Protein AF-S4P0H0-F1 (afdb_monomer_lite)

Sequence (74 aa):
SSEPYVYIKQIQDLSEQSKVGRVFKVKGQILKLLSKLLVSKEAWTLKCTIVDGTGCLDVDFTSDVLSKLVGFTP

Foldseek 3Di:
DDDPFDAPLVQVPDDPVVNPPDDGGADWDFPFWPDDFDDDPAFTWTWTWIHRPNDIDIDIDGRVVVCVVVVHHD

Organism: NCBI:txid116150

pLDDT: mean 93.55, std 7.19, range [50.28, 98.44]

Radius of gyration: 14.27 Å; chains: 1; bounding box: 33×26×32 Å

Secondary structure (DSSP, 8-state):
---SSB-HHHHHTS-HHHHTT----B--EEEEESS--EE-SS-EE-EEEEE-SS-EEEEEPPHHHHHHHHT---

InterPro domains:
  IPR032199 RecQ-mediated genome instability protein 1, C-terminal OB-fold domain [PF16099] (2-74)

Structure (mmCIF, N/CA/C/O backbone):
data_AF-S4P0H0-F1
#
_entry.id   AF-S4P0H0-F1
#
loop_
_atom_site.group_PDB
_atom_site.id
_atom_site.type_symbol
_atom_site.label_atom_id
_atom_site.label_alt_id
_atom_site.label_comp_id
_atom_site.label_asym_id
_atom_site.label_entity_id
_atom_site.label_seq_id
_atom_site.pdbx_PDB_ins_code
_atom_site.Cartn_x
_atom_site.Cartn_y
_atom_site.Cartn_z
_atom_site.occupancy
_atom_site.B_iso_or_equiv
_atom_site.auth_seq_id
_atom_site.auth_comp_id
_atom_site.auth_asym_id
_atom_site.auth_atom_id
_atom_site.pdbx_PDB_model_num
ATOM 1 N N . SER A 1 1 ? -9.189 -17.817 18.904 1.00 50.28 1 SER A N 1
ATOM 2 C CA . SER A 1 1 ? -8.450 -17.798 17.629 1.00 50.28 1 SER A CA 1
ATOM 3 C C . SER A 1 1 ? -8.090 -16.354 17.346 1.00 50.28 1 SER A C 1
ATOM 5 O O . SER A 1 1 ? -9.009 -15.547 17.307 1.00 50.28 1 SER A O 1
ATOM 7 N N . SER A 1 2 ? -6.809 -15.984 17.279 1.00 65.81 2 SER A N 1
ATOM 8 C CA . SER A 1 2 ? -6.425 -14.627 16.862 1.00 65.81 2 SER A CA 1
ATOM 9 C C . SER A 1 2 ? -6.589 -14.511 15.349 1.00 65.81 2 SER A C 1
ATOM 11 O O . SER A 1 2 ? -6.146 -15.403 14.624 1.00 65.81 2 SER A O 1
ATOM 13 N N . GLU A 1 3 ? -7.225 -13.444 14.869 1.00 74.19 3 GLU A N 1
ATOM 14 C CA . GLU A 1 3 ? -7.365 -13.222 13.429 1.00 74.19 3 GLU A CA 1
ATOM 15 C C . GLU A 1 3 ? -5.979 -13.116 12.758 1.00 74.19 3 GLU A C 1
ATOM 17 O O . GLU A 1 3 ? -5.048 -12.553 13.339 1.00 74.19 3 GLU A O 1
ATOM 22 N N . PRO A 1 4 ? -5.797 -13.665 11.541 1.00 89.94 4 PRO A N 1
ATOM 23 C CA . PRO A 1 4 ? -4.495 -13.701 10.869 1.00 89.94 4 PRO A CA 1
ATOM 24 C C . PRO A 1 4 ? -4.060 -12.345 10.276 1.00 89.94 4 PRO A C 1
ATOM 26 O O . PRO A 1 4 ? -3.006 -12.273 9.634 1.00 89.94 4 PRO A O 1
ATOM 29 N N . TYR A 1 5 ? -4.878 -11.304 10.439 1.00 94.12 5 TYR A N 1
ATOM 30 C CA . TYR A 1 5 ? -4.678 -9.927 9.994 1.00 94.12 5 TYR A CA 1
ATOM 31 C C . TYR A 1 5 ? -5.518 -8.973 10.863 1.00 94.12 5 TYR A C 1
ATOM 33 O O . TYR A 1 5 ? -6.382 -9.420 11.611 1.00 94.12 5 TYR A O 1
ATOM 41 N N . VAL A 1 6 ? -5.262 -7.670 10.750 1.00 96.38 6 VAL A N 1
ATOM 42 C CA . VAL A 1 6 ? -6.061 -6.583 11.341 1.00 96.38 6 VAL A CA 1
ATOM 43 C C . VAL A 1 6 ? -6.697 -5.730 10.243 1.00 96.38 6 VAL A C 1
ATOM 45 O O . VAL A 1 6 ? -6.325 -5.847 9.070 1.00 96.38 6 VAL A O 1
ATOM 48 N N . TYR A 1 7 ? -7.621 -4.852 10.630 1.00 97.19 7 TYR A N 1
ATOM 49 C CA . TYR A 1 7 ? -8.327 -3.959 9.714 1.00 97.19 7 TYR A CA 1
ATOM 50 C C . TYR A 1 7 ? -7.694 -2.560 9.661 1.00 97.19 7 TYR A C 1
ATOM 52 O O . TYR A 1 7 ? -7.280 -2.012 10.685 1.00 97.19 7 TYR A O 1
ATOM 60 N N . ILE A 1 8 ? -7.667 -1.934 8.482 1.00 97.69 8 ILE A N 1
ATOM 61 C CA . ILE A 1 8 ? -7.138 -0.577 8.262 1.00 97.69 8 ILE A CA 1
ATOM 62 C C . ILE A 1 8 ? -7.839 0.424 9.174 1.00 97.69 8 ILE A C 1
ATOM 64 O O . ILE A 1 8 ? -7.174 1.278 9.759 1.00 97.69 8 ILE A O 1
ATOM 68 N N . LYS A 1 9 ? -9.158 0.293 9.354 1.00 97.75 9 LYS A N 1
ATOM 69 C CA . LYS A 1 9 ? -9.911 1.172 10.250 1.00 97.75 9 LYS A CA 1
ATOM 70 C C . LYS A 1 9 ? -9.374 1.130 11.686 1.00 97.75 9 LYS A C 1
ATOM 72 O O . LYS A 1 9 ? -9.156 2.178 12.282 1.00 97.75 9 LYS A O 1
ATOM 77 N N . GLN A 1 10 ? -9.058 -0.063 12.197 1.00 96.12 10 GLN A N 1
ATOM 78 C CA . GLN A 1 10 ? -8.473 -0.227 13.533 1.00 96.12 10 GLN A CA 1
ATOM 79 C C . GLN A 1 10 ? -7.094 0.425 13.631 1.00 96.12 10 GLN A C 1
ATOM 81 O O . GLN A 1 10 ? -6.787 1.034 14.648 1.00 96.12 10 GLN A O 1
ATOM 86 N N . ILE A 1 11 ? -6.272 0.321 12.580 1.00 96.69 11 ILE A N 1
ATOM 87 C CA . ILE A 1 11 ? -4.968 0.993 12.533 1.00 96.69 11 ILE A CA 1
ATOM 88 C C . ILE A 1 11 ? -5.171 2.507 12.596 1.00 96.69 11 ILE A C 1
ATOM 90 O O . ILE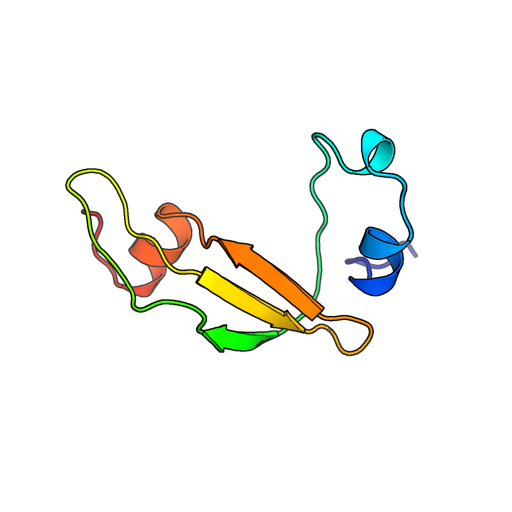 A 1 11 ? -4.497 3.172 13.372 1.00 96.69 11 ILE A O 1
ATOM 94 N N . GLN A 1 12 ? -6.099 3.057 11.811 1.00 96.44 12 GLN A N 1
ATOM 95 C CA . GLN A 1 12 ? -6.376 4.495 11.769 1.00 96.44 12 GLN A CA 1
ATOM 96 C C . GLN A 1 12 ? -6.855 5.048 13.111 1.00 96.44 12 GLN A C 1
ATOM 98 O O . GLN A 1 12 ? -6.450 6.152 13.472 1.00 96.44 12 GLN A O 1
ATOM 103 N N . ASP A 1 13 ? -7.641 4.266 13.850 1.00 96.69 13 ASP A N 1
ATOM 104 C CA . ASP A 1 13 ? -8.176 4.637 15.161 1.00 96.69 13 ASP A CA 1
ATOM 105 C C . ASP A 1 13 ? -7.108 4.598 16.284 1.00 96.69 13 ASP A C 1
ATOM 107 O O . ASP A 1 13 ? -7.349 5.100 17.383 1.00 96.69 13 ASP A O 1
ATOM 111 N N . LEU A 1 14 ? -5.907 4.051 16.031 1.00 96.44 14 LEU A N 1
ATOM 112 C CA . LEU A 1 14 ? -4.773 4.140 16.960 1.00 96.44 14 LEU A CA 1
ATOM 113 C C . LEU A 1 14 ? -4.192 5.561 17.018 1.00 96.44 14 LEU A C 1
ATOM 115 O O . LEU A 1 14 ? -4.146 6.281 16.019 1.00 96.44 14 LEU A O 1
ATOM 119 N N . SER A 1 15 ? -3.628 5.927 18.172 1.00 96.94 15 SER A N 1
ATOM 120 C CA . SER A 1 15 ? -2.794 7.128 18.283 1.00 96.94 15 SER A CA 1
ATOM 121 C C . SER A 1 15 ? -1.489 6.979 17.494 1.00 96.94 15 SER A C 1
ATOM 123 O O . SER A 1 15 ? -0.965 5.873 17.356 1.00 96.94 15 SER A O 1
ATOM 125 N N . GLU A 1 16 ? -0.909 8.089 17.029 1.00 93.69 16 GLU A N 1
ATOM 126 C CA . GLU A 1 16 ? 0.354 8.069 16.271 1.00 93.69 16 GLU A CA 1
ATOM 127 C C . GLU A 1 16 ? 1.492 7.380 17.035 1.00 93.69 16 GLU A C 1
ATOM 129 O O . GLU A 1 16 ? 2.173 6.514 16.491 1.00 93.69 16 GLU A O 1
ATOM 134 N N . GLN A 1 17 ? 1.633 7.652 18.336 1.00 95.81 17 GLN A N 1
ATOM 135 C CA . GLN A 1 17 ? 2.614 6.971 19.193 1.00 95.81 17 GLN A CA 1
ATOM 136 C C . GLN A 1 17 ? 2.416 5.453 19.254 1.00 95.81 17 GLN A C 1
ATOM 138 O O . GLN A 1 17 ? 3.386 4.717 19.409 1.00 95.81 17 GLN A O 1
ATOM 143 N N . SER A 1 18 ? 1.183 4.970 19.088 1.00 94.12 18 SER A N 1
ATOM 144 C CA . SER A 1 18 ? 0.885 3.535 19.045 1.00 94.12 18 SER A CA 1
ATOM 145 C C . SER A 1 18 ? 1.150 2.903 17.674 1.00 94.12 18 SER A C 1
ATOM 147 O O . SER A 1 18 ? 1.163 1.674 17.580 1.00 94.12 18 SER A O 1
ATOM 149 N N . LYS A 1 19 ? 1.334 3.708 16.618 1.00 93.69 19 LYS A N 1
ATOM 150 C CA . LYS A 1 19 ? 1.638 3.257 15.248 1.00 93.69 19 LYS A CA 1
ATOM 151 C C . LYS A 1 19 ? 3.141 3.190 14.982 1.00 93.69 19 LYS A C 1
ATOM 153 O O . LYS A 1 19 ? 3.588 2.292 14.271 1.00 93.69 19 LYS A O 1
ATOM 158 N N . VAL A 1 20 ? 3.916 4.127 15.533 1.00 94.12 20 VAL A N 1
ATOM 159 C CA . VAL A 1 20 ? 5.358 4.254 15.263 1.00 94.12 20 VAL A CA 1
ATOM 160 C C . VAL A 1 20 ? 6.096 2.946 15.561 1.00 94.12 20 VAL A C 1
ATOM 162 O O . VAL A 1 20 ? 5.974 2.372 16.641 1.00 94.12 20 VAL A O 1
ATOM 165 N N . GLY A 1 21 ? 6.866 2.469 14.578 1.00 94.25 21 GLY A N 1
ATOM 166 C CA . GLY A 1 21 ? 7.679 1.254 14.689 1.00 94.25 21 GLY A CA 1
ATOM 167 C C . GLY A 1 21 ? 6.891 -0.060 14.698 1.00 94.25 21 GLY A C 1
ATOM 168 O O . GLY A 1 21 ? 7.497 -1.120 14.851 1.00 94.25 21 GLY A O 1
ATOM 169 N N . ARG A 1 22 ? 5.561 -0.028 14.530 1.00 95.12 22 ARG A N 1
ATOM 170 C CA . ARG A 1 22 ? 4.744 -1.243 14.443 1.00 95.12 22 ARG A CA 1
ATOM 171 C C . ARG A 1 22 ? 4.566 -1.710 13.006 1.00 95.12 22 ARG A C 1
ATOM 173 O O . ARG A 1 22 ? 4.418 -0.918 12.082 1.00 95.12 22 ARG A O 1
ATOM 180 N N . VAL A 1 23 ? 4.510 -3.029 12.855 1.00 95.25 23 VAL A N 1
ATOM 181 C CA . VAL A 1 23 ? 4.182 -3.702 11.598 1.00 95.25 23 VAL A CA 1
ATOM 182 C C . VAL A 1 23 ? 2.800 -4.323 11.735 1.00 95.25 23 VAL A C 1
ATOM 184 O O . VAL A 1 23 ? 2.544 -5.085 12.667 1.00 95.25 23 VAL A O 1
ATOM 187 N N . PHE A 1 24 ? 1.917 -4.009 10.791 1.00 95.31 24 PHE A N 1
ATOM 188 C CA . PHE A 1 24 ? 0.569 -4.558 10.728 1.00 95.31 24 PHE A CA 1
ATOM 189 C C . PHE A 1 24 ? 0.439 -5.476 9.520 1.00 95.31 24 PHE A C 1
ATOM 191 O O . PHE A 1 24 ? 0.934 -5.174 8.435 1.00 95.31 24 PHE A O 1
ATOM 198 N N . LYS A 1 25 ? -0.265 -6.593 9.701 1.00 96.62 25 LYS A N 1
ATOM 199 C CA . LYS A 1 25 ? -0.654 -7.476 8.605 1.00 96.62 25 LYS A CA 1
ATOM 200 C C . LYS A 1 25 ? -2.112 -7.213 8.271 1.00 96.62 25 LYS A C 1
ATOM 202 O O . LYS A 1 25 ? -2.964 -7.366 9.137 1.00 96.62 25 LYS A O 1
ATOM 207 N N . VAL A 1 26 ? -2.386 -6.836 7.028 1.00 96.50 26 VAL A N 1
ATOM 208 C CA . VAL A 1 26 ? -3.727 -6.499 6.533 1.00 96.50 26 VAL A CA 1
ATOM 209 C C . VAL A 1 26 ? -4.039 -7.377 5.326 1.00 96.50 26 VAL A C 1
ATOM 211 O O . VAL A 1 26 ? -3.151 -7.670 4.523 1.00 96.50 26 VAL A O 1
ATOM 214 N N . LYS A 1 27 ? -5.297 -7.799 5.186 1.00 96.88 27 LYS A N 1
ATOM 215 C CA . LYS A 1 27 ? -5.801 -8.445 3.971 1.00 96.88 27 LYS A CA 1
ATOM 216 C C . LYS A 1 27 ? -6.565 -7.411 3.149 1.00 96.88 27 LYS A C 1
ATOM 218 O O . LYS A 1 27 ? -7.653 -7.015 3.538 1.00 96.88 27 LYS A O 1
ATOM 223 N N . GLY A 1 28 ? -6.010 -6.992 2.019 1.00 95.88 28 GLY A N 1
ATOM 224 C CA . GLY A 1 28 ? -6.622 -5.967 1.176 1.00 95.88 28 GLY A CA 1
ATOM 225 C C . GLY A 1 28 ? -6.225 -6.091 -0.288 1.00 95.88 28 GLY A C 1
ATOM 226 O O . GLY A 1 28 ? -5.578 -7.056 -0.695 1.00 95.88 28 GLY A O 1
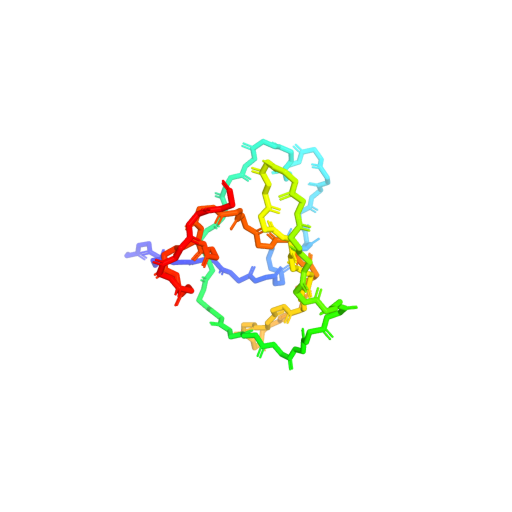ATOM 227 N N . GLN A 1 29 ? -6.624 -5.095 -1.070 1.00 97.38 29 GLN A N 1
ATOM 228 C CA . GLN A 1 29 ? -6.329 -4.969 -2.494 1.00 97.38 29 GLN A CA 1
ATOM 229 C C . GLN A 1 29 ? -5.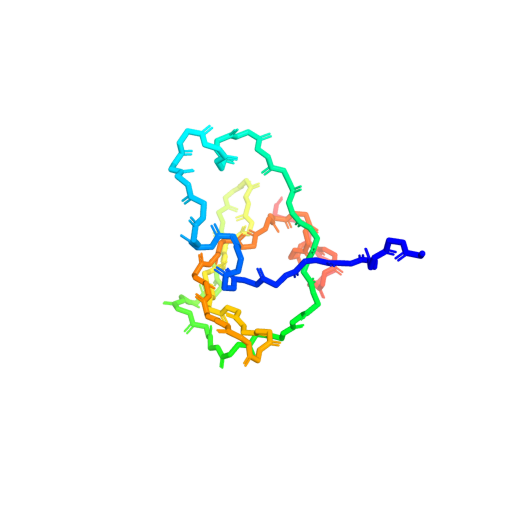878 -3.545 -2.827 1.00 97.38 29 GLN A C 1
ATOM 231 O O . GLN A 1 29 ? -6.164 -2.603 -2.085 1.00 97.38 29 GLN A O 1
ATOM 236 N N . ILE A 1 30 ? -5.185 -3.380 -3.953 1.00 97.50 30 ILE A N 1
ATOM 237 C CA . ILE A 1 30 ? -4.838 -2.055 -4.474 1.00 97.50 30 ILE A CA 1
ATOM 238 C C . ILE A 1 30 ? -6.109 -1.424 -5.043 1.00 97.50 30 ILE A C 1
ATOM 240 O O . ILE A 1 30 ? -6.727 -1.983 -5.945 1.00 97.50 30 ILE A O 1
ATOM 244 N N . LEU A 1 31 ? -6.489 -0.258 -4.523 1.00 97.88 31 LEU A N 1
ATOM 245 C CA . LEU A 1 31 ? -7.635 0.507 -5.012 1.00 97.88 31 LEU A CA 1
ATOM 246 C C . LEU A 1 31 ? -7.256 1.362 -6.225 1.00 97.88 31 LEU A C 1
ATOM 248 O O . LEU A 1 31 ? -7.966 1.376 -7.227 1.00 97.88 31 LEU A O 1
ATOM 252 N N . LYS A 1 32 ? -6.147 2.103 -6.127 1.00 97.56 32 LYS A N 1
ATOM 253 C CA . LYS A 1 32 ? -5.639 2.961 -7.206 1.00 97.56 32 LYS A CA 1
ATOM 254 C C . LYS A 1 32 ? -4.144 3.216 -7.060 1.00 97.56 32 LYS A C 1
ATOM 256 O O . LYS A 1 32 ? -3.615 3.221 -5.950 1.00 97.56 32 LYS A O 1
ATOM 261 N N . LEU A 1 33 ? -3.481 3.485 -8.180 1.00 97.94 33 LEU A N 1
ATOM 262 C CA . LEU A 1 33 ? -2.108 3.985 -8.193 1.00 97.94 33 LEU A CA 1
ATOM 263 C C . LEU A 1 33 ? -2.115 5.509 -8.033 1.00 97.94 33 LEU A C 1
ATOM 265 O O . LEU A 1 33 ? -2.936 6.199 -8.635 1.00 97.94 33 LEU A O 1
ATOM 269 N N . LEU A 1 34 ? -1.204 6.024 -7.211 1.00 97.75 34 LEU A N 1
ATOM 270 C CA . LEU A 1 34 ? -1.035 7.455 -6.937 1.00 97.75 34 LEU A CA 1
ATOM 271 C C . LEU A 1 34 ? 0.153 8.046 -7.701 1.00 97.75 34 LEU A C 1
ATOM 273 O O . LEU A 1 34 ? 0.243 9.259 -7.874 1.00 97.75 34 LEU A O 1
ATOM 277 N N . SER A 1 35 ? 1.068 7.195 -8.162 1.00 96.69 35 SER A N 1
ATOM 278 C CA . SER A 1 35 ? 2.199 7.577 -8.998 1.00 96.69 35 SER A CA 1
ATOM 279 C C . SER A 1 35 ? 2.388 6.585 -10.139 1.00 96.69 35 SER A C 1
ATOM 281 O O . SER A 1 35 ? 1.883 5.462 -10.112 1.00 96.69 35 SER A O 1
ATOM 283 N N . LYS A 1 36 ? 3.171 6.993 -11.140 1.00 94.88 36 LYS A N 1
ATOM 284 C CA . LYS A 1 36 ? 3.778 6.041 -12.075 1.00 94.88 36 LYS A CA 1
ATOM 285 C C . LYS A 1 36 ? 4.839 5.217 -11.337 1.00 94.88 36 LYS A C 1
ATOM 287 O O . LYS A 1 36 ? 5.374 5.678 -10.326 1.00 94.88 36 LYS A O 1
ATOM 292 N N . LEU A 1 37 ? 5.141 4.028 -11.857 1.00 93.44 37 LEU A N 1
ATOM 293 C CA . LEU A 1 37 ? 6.323 3.273 -11.449 1.00 93.44 37 LEU A CA 1
ATOM 294 C C . LEU A 1 37 ? 7.561 4.062 -11.883 1.00 93.44 37 LEU A C 1
ATOM 296 O O . LEU A 1 37 ? 7.694 4.396 -13.062 1.00 93.44 37 LEU A O 1
ATOM 300 N N . LEU A 1 38 ? 8.438 4.376 -10.935 1.00 92.75 38 LEU A N 1
ATOM 301 C CA . LEU A 1 38 ? 9.699 5.059 -11.201 1.00 92.75 38 LEU A CA 1
ATOM 302 C C . LEU A 1 38 ? 10.861 4.150 -10.814 1.00 92.75 38 LEU A C 1
ATOM 304 O O . LEU A 1 38 ? 10.784 3.423 -9.822 1.00 92.75 38 LEU A O 1
ATOM 308 N N . VAL A 1 39 ? 11.937 4.234 -11.588 1.00 92.75 39 VAL A N 1
ATOM 309 C CA . VAL A 1 39 ? 13.202 3.548 -11.330 1.00 92.75 39 VAL A CA 1
ATOM 310 C C . VAL A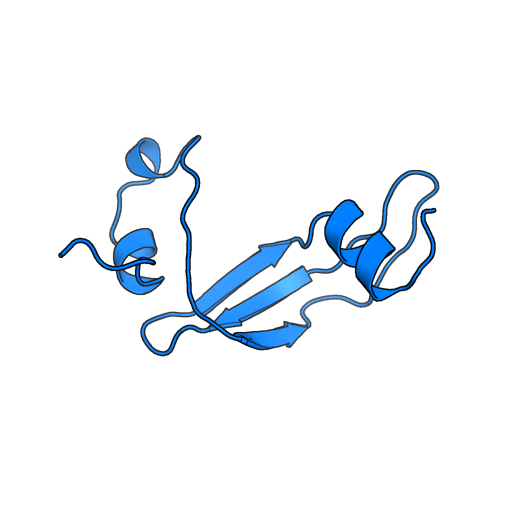 1 39 ? 14.292 4.591 -11.120 1.00 92.75 39 VAL A C 1
ATOM 312 O O . VAL A 1 39 ? 14.454 5.507 -11.929 1.00 92.75 39 VAL A O 1
ATOM 315 N N . SER A 1 40 ? 15.006 4.484 -10.006 1.00 88.56 40 SER A N 1
ATOM 316 C CA . SER A 1 40 ? 16.255 5.205 -9.764 1.00 88.56 40 SER A CA 1
ATOM 317 C C . SER A 1 40 ? 17.434 4.234 -9.859 1.00 88.56 40 SER A C 1
ATOM 319 O O . SER A 1 40 ? 17.240 3.042 -10.073 1.00 88.56 40 SER A O 1
ATOM 321 N N . LYS A 1 41 ? 18.662 4.728 -9.667 1.00 85.44 41 LYS A N 1
ATOM 322 C CA . LYS A 1 41 ? 19.865 3.877 -9.610 1.00 85.44 41 LYS A CA 1
ATOM 323 C C . LYS A 1 41 ? 19.846 2.843 -8.475 1.00 85.44 41 LYS A C 1
ATOM 325 O O . LYS A 1 41 ? 20.697 1.969 -8.460 1.00 85.44 41 LYS A O 1
ATOM 330 N N . GLU A 1 42 ? 18.950 2.994 -7.502 1.00 88.00 42 GLU A N 1
ATOM 331 C CA . GLU A 1 42 ? 18.980 2.224 -6.254 1.00 88.00 42 GLU A CA 1
ATOM 332 C C . GLU A 1 42 ? 17.654 1.515 -5.961 1.00 88.00 42 GLU A C 1
ATOM 334 O O . GLU A 1 42 ? 17.626 0.555 -5.190 1.00 88.00 42 GLU A O 1
ATOM 339 N N . ALA A 1 43 ? 16.533 1.984 -6.525 1.00 93.31 43 ALA A N 1
ATOM 340 C CA . ALA A 1 43 ? 15.226 1.468 -6.144 1.00 93.31 43 ALA A CA 1
ATOM 341 C C . ALA A 1 43 ? 14.121 1.685 -7.181 1.00 93.31 43 ALA A C 1
ATOM 343 O O . ALA A 1 43 ? 14.060 2.699 -7.883 1.00 93.31 43 ALA A O 1
ATOM 344 N N . TRP A 1 44 ? 13.173 0.750 -7.175 1.00 93.81 44 TRP A N 1
ATOM 345 C CA . TRP A 1 44 ? 11.832 0.958 -7.693 1.00 93.81 44 TRP A CA 1
ATOM 346 C C . TRP A 1 44 ? 10.991 1.714 -6.665 1.00 93.81 44 TRP A C 1
ATOM 348 O O . TRP A 1 44 ? 11.077 1.450 -5.465 1.00 93.81 44 TRP A O 1
ATOM 358 N N . THR A 1 45 ? 10.130 2.613 -7.135 1.00 94.62 45 THR A N 1
ATOM 359 C CA . THR A 1 45 ? 9.172 3.326 -6.281 1.00 94.62 45 THR A CA 1
ATOM 360 C C . THR A 1 45 ? 7.793 3.371 -6.926 1.00 94.62 45 THR A C 1
ATOM 362 O O . THR A 1 45 ? 7.648 3.627 -8.126 1.00 94.62 45 THR A O 1
ATOM 365 N N . LEU A 1 46 ? 6.768 3.103 -6.118 1.00 96.25 46 LEU A N 1
ATOM 366 C CA . LEU A 1 46 ? 5.368 3.156 -6.520 1.00 96.25 46 LEU A CA 1
ATOM 367 C C . LEU A 1 46 ? 4.500 3.504 -5.311 1.00 96.25 46 LEU A C 1
ATOM 369 O O . LEU A 1 46 ? 4.536 2.803 -4.298 1.00 96.25 46 LEU A O 1
ATOM 373 N N . LYS A 1 47 ? 3.685 4.551 -5.455 1.00 97.38 47 LYS A N 1
ATOM 374 C CA . LYS A 1 47 ? 2.665 4.942 -4.478 1.00 97.38 47 LYS A CA 1
ATOM 375 C C . LYS A 1 47 ? 1.306 4.419 -4.897 1.00 97.38 47 LYS A C 1
ATOM 377 O O . LYS A 1 47 ? 0.917 4.551 -6.061 1.00 97.38 47 LYS A O 1
ATOM 382 N N . CYS A 1 48 ? 0.549 3.886 -3.950 1.00 97.62 48 CYS A N 1
ATOM 383 C CA . CYS A 1 48 ? -0.818 3.441 -4.193 1.00 97.62 48 CYS A CA 1
ATOM 384 C C . CYS A 1 48 ? -1.701 3.639 -2.962 1.00 97.62 48 CYS A C 1
ATOM 386 O O . CYS A 1 48 ? -1.202 3.720 -1.844 1.00 97.62 48 CYS A O 1
ATOM 388 N N . THR A 1 49 ? -3.010 3.649 -3.175 1.00 98.25 49 THR A N 1
ATOM 389 C CA . THR A 1 49 ? -3.989 3.477 -2.101 1.00 98.25 49 THR A CA 1
ATOM 390 C C . THR A 1 49 ? -4.385 2.004 -2.038 1.00 98.25 49 THR A C 1
ATOM 392 O O . THR A 1 49 ? -4.798 1.439 -3.056 1.00 98.25 49 THR A O 1
ATOM 395 N N . ILE A 1 50 ? -4.319 1.391 -0.857 1.00 98.12 50 ILE A N 1
ATOM 396 C CA . ILE A 1 50 ? -4.895 0.067 -0.578 1.00 98.12 50 ILE A CA 1
ATOM 397 C C . ILE A 1 50 ? -6.232 0.198 0.156 1.00 98.12 50 ILE A C 1
ATOM 399 O O . ILE A 1 50 ? -6.460 1.176 0.867 1.00 98.12 50 ILE A O 1
ATOM 403 N N . VAL A 1 51 ? -7.106 -0.795 -0.008 1.00 98.44 51 VAL A N 1
ATOM 404 C CA . VAL A 1 51 ? -8.408 -0.900 0.668 1.00 98.44 51 VAL A CA 1
ATOM 405 C C . VAL A 1 51 ? -8.623 -2.324 1.177 1.00 98.44 51 VAL A C 1
ATOM 407 O O . VAL A 1 51 ? -8.280 -3.291 0.493 1.00 98.44 51 VAL A O 1
ATOM 410 N N . ASP A 1 52 ? -9.200 -2.462 2.369 1.00 97.50 52 ASP A N 1
ATOM 411 C CA . ASP A 1 52 ? -9.522 -3.761 2.984 1.00 97.50 52 ASP A CA 1
ATOM 412 C C . ASP A 1 52 ? -11.029 -3.970 3.235 1.00 97.50 52 ASP A C 1
ATOM 414 O O . ASP A 1 52 ? -11.437 -4.981 3.799 1.00 97.50 52 ASP A O 1
ATOM 418 N N . GLY A 1 53 ? -11.859 -3.010 2.813 1.00 97.19 53 GLY A N 1
ATOM 419 C CA . GLY A 1 53 ? -13.309 -2.984 3.037 1.00 97.19 53 GLY A CA 1
ATOM 420 C C . GLY A 1 53 ? -13.738 -2.195 4.278 1.00 97.19 53 GLY A C 1
ATOM 421 O O . GLY A 1 53 ? -14.902 -1.816 4.373 1.00 97.19 53 GLY A O 1
ATOM 422 N N . THR A 1 54 ? -12.813 -1.887 5.191 1.00 97.62 54 THR A N 1
ATOM 423 C CA . THR A 1 54 ? -13.074 -1.084 6.401 1.00 97.62 54 THR A CA 1
ATOM 424 C C . THR A 1 54 ? -12.464 0.312 6.324 1.00 97.62 54 THR A C 1
ATOM 426 O O . THR A 1 54 ? -12.986 1.254 6.918 1.00 97.62 54 THR A O 1
ATOM 429 N N . GLY A 1 55 ? -11.368 0.457 5.580 1.00 97.75 55 GLY A N 1
ATOM 430 C CA . GLY A 1 55 ? -10.672 1.720 5.394 1.00 97.75 55 GLY A CA 1
ATOM 431 C C . GLY A 1 55 ? -9.761 1.701 4.172 1.00 97.75 55 GLY A C 1
ATOM 432 O O . GLY A 1 55 ? -9.578 0.674 3.517 1.00 97.75 55 GLY A O 1
ATOM 433 N N . CYS A 1 56 ? -9.199 2.868 3.868 1.00 98.00 56 CYS A N 1
ATOM 434 C CA . CYS A 1 56 ? -8.231 3.067 2.792 1.00 98.00 56 CYS A CA 1
ATOM 435 C C . CYS A 1 56 ? -6.932 3.639 3.368 1.00 98.00 56 CYS A C 1
ATOM 437 O O . CYS A 1 56 ? -6.991 4.458 4.286 1.00 98.00 56 CYS A O 1
ATOM 439 N N . LEU A 1 57 ? -5.780 3.250 2.824 1.00 97.31 57 LEU A N 1
ATOM 440 C CA . LEU A 1 57 ? -4.481 3.771 3.248 1.00 97.31 57 LEU A CA 1
ATOM 441 C C . LEU A 1 57 ? -3.564 3.989 2.046 1.00 97.31 57 LEU A C 1
ATOM 443 O O . LEU A 1 57 ? -3.412 3.094 1.216 1.00 97.31 57 LEU A O 1
ATOM 447 N N . ASP A 1 58 ? -2.939 5.159 1.976 1.00 97.50 58 ASP A N 1
ATOM 448 C CA . ASP A 1 58 ? -1.890 5.440 1.000 1.00 97.50 58 ASP A CA 1
ATOM 449 C C . ASP A 1 58 ? -0.567 4.849 1.497 1.00 97.50 58 ASP A C 1
ATOM 451 O O . ASP A 1 58 ? -0.173 5.063 2.644 1.00 97.50 58 ASP A O 1
ATOM 455 N N . VAL A 1 59 ? 0.101 4.076 0.643 1.00 96.69 59 VAL A N 1
ATOM 456 C CA . VAL A 1 59 ? 1.322 3.336 0.975 1.00 96.69 59 VAL A CA 1
ATOM 457 C C . VAL A 1 59 ? 2.348 3.421 -0.152 1.00 96.69 59 VAL A C 1
ATOM 459 O O . VAL A 1 59 ? 2.002 3.532 -1.334 1.00 96.69 59 VAL A O 1
ATOM 462 N N . ASP A 1 60 ? 3.617 3.314 0.234 1.00 95.94 60 ASP A N 1
ATOM 463 C CA . ASP A 1 60 ? 4.747 3.099 -0.664 1.00 95.94 60 ASP A CA 1
ATOM 464 C C . ASP A 1 60 ? 5.054 1.597 -0.754 1.00 95.94 60 ASP A C 1
ATOM 466 O O . ASP A 1 60 ? 5.212 0.919 0.266 1.00 95.94 60 ASP A O 1
ATOM 470 N N . PHE A 1 61 ? 5.169 1.066 -1.972 1.00 93.50 61 PHE A N 1
ATOM 471 C CA . PHE A 1 61 ? 5.713 -0.276 -2.171 1.00 93.50 61 PHE A CA 1
ATOM 472 C C . PHE A 1 61 ? 7.223 -0.284 -1.937 1.00 93.50 61 PHE A C 1
ATOM 474 O O . PHE A 1 61 ? 7.943 0.599 -2.406 1.00 93.50 61 PHE A O 1
ATOM 481 N N . THR A 1 62 ? 7.719 -1.322 -1.264 1.00 91.94 62 THR A N 1
ATOM 482 C CA . THR A 1 62 ? 9.162 -1.529 -1.133 1.00 91.94 62 THR A CA 1
ATOM 483 C C . THR A 1 62 ? 9.759 -1.986 -2.464 1.00 91.94 62 THR A C 1
ATOM 485 O O . THR A 1 62 ? 9.145 -2.757 -3.207 1.00 91.94 62 THR A O 1
ATOM 488 N N . SER A 1 63 ? 10.989 -1.545 -2.745 1.00 92.69 63 SER A N 1
ATOM 489 C CA . SER A 1 63 ? 11.708 -1.910 -3.973 1.00 92.69 63 SER A CA 1
ATOM 490 C C . SER A 1 63 ? 11.825 -3.429 -4.145 1.00 92.69 63 SER A C 1
ATOM 492 O O . SER A 1 63 ? 11.612 -3.930 -5.238 1.00 92.69 63 SER A O 1
ATOM 494 N N . ASP A 1 64 ? 12.051 -4.184 -3.061 1.00 93.88 64 ASP A N 1
ATOM 495 C CA . ASP A 1 64 ? 12.148 -5.655 -3.095 1.00 93.88 64 ASP A CA 1
ATOM 496 C C . ASP A 1 64 ? 10.872 -6.336 -3.624 1.00 93.88 64 ASP A C 1
ATOM 498 O O . ASP A 1 64 ? 10.945 -7.259 -4.438 1.00 93.88 64 ASP A O 1
ATOM 502 N N . VAL A 1 65 ? 9.689 -5.861 -3.213 1.00 92.25 65 VAL A N 1
ATOM 503 C CA . VAL A 1 65 ? 8.415 -6.390 -3.725 1.00 92.25 65 VAL A CA 1
ATOM 504 C C . VAL A 1 65 ? 8.283 -6.101 -5.219 1.00 92.25 65 VAL A C 1
ATOM 506 O O . VAL A 1 65 ? 7.893 -6.982 -5.985 1.00 92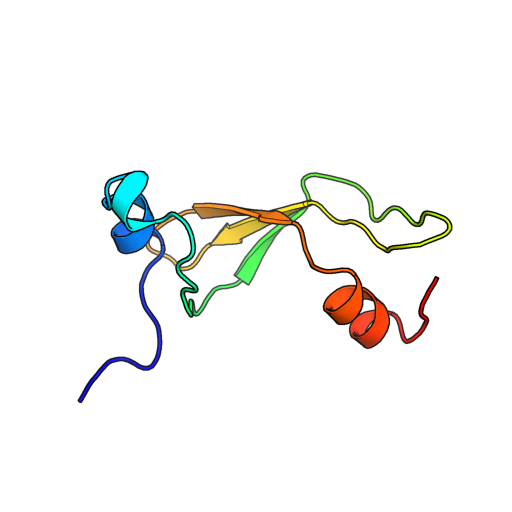.25 65 VAL A O 1
ATOM 509 N N . LEU A 1 66 ? 8.649 -4.892 -5.648 1.00 93.38 66 LEU A N 1
ATOM 510 C CA . LEU A 1 66 ? 8.586 -4.494 -7.053 1.00 93.38 66 LEU A CA 1
ATOM 511 C C . LEU A 1 66 ? 9.601 -5.264 -7.906 1.00 93.38 66 LEU A C 1
ATOM 513 O O . LEU A 1 66 ? 9.225 -5.760 -8.964 1.00 93.38 66 LEU A O 1
ATOM 517 N N . SER A 1 67 ? 10.831 -5.468 -7.430 1.00 94.44 67 SER A N 1
ATOM 518 C CA . SER A 1 67 ? 11.845 -6.261 -8.133 1.00 94.44 67 SER A CA 1
ATOM 519 C C . SER A 1 67 ? 11.384 -7.695 -8.374 1.00 94.44 67 SER A C 1
ATOM 521 O O . SER A 1 67 ? 11.573 -8.229 -9.465 1.00 94.44 67 SER A O 1
ATOM 523 N N . LYS A 1 68 ? 10.723 -8.315 -7.387 1.00 93.94 68 LYS A N 1
ATOM 524 C CA . LYS A 1 68 ? 10.163 -9.671 -7.517 1.00 93.94 68 LYS A CA 1
ATOM 525 C C . LYS A 1 68 ? 8.996 -9.741 -8.500 1.00 93.94 68 LYS A C 1
ATOM 527 O O . LYS A 1 68 ? 8.875 -10.730 -9.212 1.00 93.94 68 LYS A O 1
ATOM 532 N N . LEU A 1 69 ? 8.149 -8.712 -8.543 1.00 92.12 69 LEU A N 1
ATOM 533 C CA . LEU A 1 69 ? 7.015 -8.646 -9.470 1.00 92.12 69 LEU A CA 1
ATOM 534 C C . LEU A 1 69 ? 7.451 -8.356 -10.910 1.00 92.12 69 LEU A C 1
ATOM 536 O O . LEU A 1 69 ? 6.907 -8.943 -11.841 1.00 92.12 69 LEU A O 1
ATOM 540 N N . VAL A 1 70 ? 8.418 -7.455 -11.091 1.00 90.75 70 VAL A N 1
ATOM 541 C CA . VAL A 1 70 ? 8.960 -7.082 -12.407 1.00 90.75 70 VAL A CA 1
ATOM 542 C C . VAL A 1 70 ? 9.918 -8.156 -12.937 1.00 90.75 70 VAL A C 1
ATOM 544 O O . VAL A 1 70 ? 10.029 -8.331 -14.147 1.00 90.75 70 VAL A O 1
ATOM 547 N N . GLY A 1 71 ? 10.599 -8.886 -12.049 1.00 91.00 71 GLY A N 1
ATOM 548 C CA . GLY A 1 71 ? 11.635 -9.861 -12.404 1.00 91.00 71 GLY A CA 1
ATOM 549 C C . GLY A 1 71 ? 13.013 -9.236 -12.652 1.00 91.00 71 GLY A C 1
ATOM 550 O O . GLY A 1 71 ? 13.889 -9.894 -13.206 1.00 91.00 71 GLY A O 1
ATOM 551 N N . PHE A 1 72 ? 13.209 -7.975 -12.255 1.00 87.44 72 PHE A N 1
ATOM 552 C CA . PHE A 1 72 ? 14.459 -7.231 -12.411 1.00 87.44 72 PHE A CA 1
ATOM 553 C C . PHE A 1 72 ? 14.672 -6.277 -11.233 1.00 87.44 72 PHE A C 1
ATOM 555 O O . PHE A 1 72 ? 13.739 -5.597 -10.800 1.00 87.44 72 PHE A O 1
ATOM 562 N N . THR A 1 73 ? 15.908 -6.193 -10.748 1.00 88.94 73 THR A N 1
ATOM 563 C CA . THR A 1 73 ? 16.321 -5.232 -9.717 1.00 88.94 73 THR A CA 1
ATOM 564 C C . THR A 1 73 ? 17.086 -4.087 -10.381 1.00 88.94 73 THR A C 1
ATOM 566 O O . THR A 1 73 ? 17.916 -4.39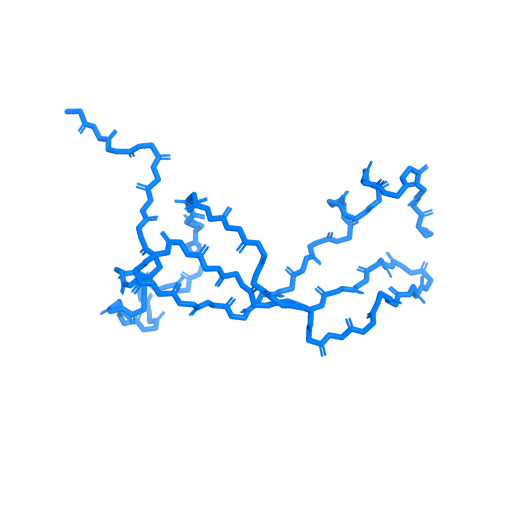7 -11.235 1.00 88.94 73 THR A O 1
ATOM 569 N N . PRO A 1 74 ? 16.818 -2.813 -10.030 1.00 84.44 74 PRO A N 1
ATOM 570 C CA . PRO A 1 74 ? 17.523 -1.657 -10.585 1.00 84.44 74 PRO A CA 1
ATOM 571 C C . PRO A 1 74 ? 19.028 -1.689 -10.325 1.00 84.44 74 PRO A C 1
ATOM 573 O O . PRO A 1 74 ? 19.432 -2.268 -9.288 1.00 84.44 74 PRO A O 1
#